Protein AF-A0A2E9YM37-F1 (afdb_monomer_lite)

pLDDT: mean 77.21, std 18.83, range [32.44, 96.44]

Secondary structure (DSSP, 8-state):
-PPPTT--GGG--S----S----HHHHHHT----TTEEEEEEEEESSHHHHHHHHHHHHTSHHHHTS-EEEEEE--EEEEE--TT--HHHHHHHHT--HHHHHHHHT-S-TT---TT-EEEEE---EEEEEEEEEESHHHHHHHHHHHHTTT---EEEE---

Sequence (162 aa):
MKEPKDASCVFSLWQNNSRDCTNYEELLANKVNKKNFYTIAYGNFLNENNAELHVKKLKSVEAIRSINLAIEKIENTRTIKVKRGDSLYKLAKHYSVSVKDIISRNRIKDPQKIRINQKLLIPLEDKYRIISINVEGYNKARKICDDLTKREFICGISSQKK

Structure (mmCIF, N/CA/C/O backbone):
data_AF-A0A2E9YM37-F1
#
_entry.id   AF-A0A2E9YM37-F1
#
loop_
_atom_site.group_PDB
_atom_site.id
_atom_site.type_symbol
_atom_site.label_atom_id
_atom_site.label_alt_id
_atom_site.label_comp_id
_atom_site.label_asym_id
_atom_site.label_entity_id
_atom_site.label_seq_id
_atom_site.pdbx_PDB_ins_code
_atom_site.Cartn_x
_atom_site.Cartn_y
_atom_site.Cartn_z
_atom_site.occupancy
_atom_site.B_iso_or_equiv
_atom_site.auth_seq_id
_atom_site.auth_comp_id
_atom_site.auth_asym_id
_atom_site.auth_atom_id
_atom_site.pdbx_PDB_model_num
ATOM 1 N N . MET A 1 1 ? 37.854 16.446 -8.655 1.00 35.12 1 MET A N 1
ATOM 2 C CA . MET A 1 1 ? 37.361 16.035 -9.990 1.00 35.12 1 MET A CA 1
ATOM 3 C C . MET A 1 1 ? 35.848 16.148 -9.971 1.00 35.12 1 MET A C 1
ATOM 5 O O . MET A 1 1 ? 35.259 15.716 -8.992 1.00 35.12 1 MET A O 1
ATOM 9 N N . LYS A 1 2 ? 35.244 16.830 -10.950 1.00 34.91 2 LYS A N 1
ATOM 10 C CA . LYS A 1 2 ? 33.790 17.061 -10.989 1.00 34.91 2 LYS A CA 1
ATOM 11 C C . LYS A 1 2 ? 33.071 15.800 -11.470 1.00 34.91 2 LYS A C 1
ATOM 13 O O . LYS A 1 2 ? 33.576 15.125 -12.363 1.00 34.91 2 LYS A O 1
ATOM 18 N N . GLU A 1 3 ? 31.916 15.522 -10.878 1.00 32.97 3 GLU A N 1
ATOM 19 C CA . GLU A 1 3 ? 30.990 14.482 -11.327 1.00 32.97 3 GLU A CA 1
ATOM 20 C C . GLU A 1 3 ? 30.590 14.704 -12.800 1.00 32.97 3 GLU A C 1
ATOM 22 O O . GLU A 1 3 ? 30.400 15.855 -13.216 1.00 32.97 3 GLU A O 1
ATOM 27 N N . PRO A 1 4 ? 30.478 13.639 -13.614 1.00 36.91 4 PRO A N 1
ATOM 28 C CA . PRO A 1 4 ? 29.925 13.747 -14.955 1.00 36.91 4 PRO A CA 1
ATOM 29 C C . PRO A 1 4 ? 28.445 14.144 -14.879 1.00 36.91 4 PRO A C 1
ATOM 31 O O . PRO A 1 4 ? 27.697 13.638 -14.047 1.00 36.91 4 PRO A O 1
ATOM 34 N N . LYS A 1 5 ? 28.019 15.035 -15.781 1.00 42.56 5 LYS A N 1
ATOM 35 C CA . LYS A 1 5 ? 26.674 15.645 -15.803 1.00 42.56 5 LYS A CA 1
ATOM 36 C C . LYS A 1 5 ? 25.513 14.655 -15.996 1.00 42.56 5 LYS A C 1
ATOM 38 O O . LYS A 1 5 ? 24.370 15.049 -15.814 1.00 42.56 5 LYS A O 1
ATOM 43 N N . ASP A 1 6 ? 25.812 13.391 -16.296 1.00 47.38 6 ASP A N 1
ATOM 44 C CA . ASP A 1 6 ? 24.836 12.343 -16.612 1.00 47.38 6 ASP A CA 1
ATOM 45 C C . ASP A 1 6 ? 24.939 11.121 -15.675 1.00 47.38 6 ASP A C 1
ATOM 47 O O . ASP A 1 6 ? 24.648 9.986 -16.061 1.00 47.38 6 ASP A O 1
ATOM 51 N N . ALA A 1 7 ? 25.378 11.316 -14.427 1.00 37.84 7 ALA A N 1
ATOM 52 C CA . ALA A 1 7 ? 25.360 10.252 -13.426 1.00 37.84 7 ALA A CA 1
ATOM 53 C C . ALA A 1 7 ? 23.927 10.023 -12.900 1.00 37.84 7 ALA A C 1
ATOM 55 O O . ALA A 1 7 ? 23.379 10.810 -12.133 1.00 37.84 7 ALA A O 1
ATOM 56 N N . SER A 1 8 ? 23.302 8.918 -13.321 1.00 38.12 8 SER A N 1
ATOM 57 C CA . SER A 1 8 ? 21.998 8.471 -12.816 1.00 38.12 8 SER A CA 1
ATOM 58 C C . SER A 1 8 ? 22.075 8.141 -11.317 1.00 38.12 8 SER A C 1
ATOM 60 O O . SER A 1 8 ? 22.820 7.258 -10.897 1.00 38.12 8 SER A O 1
ATOM 62 N N . CYS A 1 9 ? 21.259 8.839 -10.526 1.00 40.75 9 CYS A N 1
ATOM 63 C CA . CYS A 1 9 ? 21.261 8.921 -9.058 1.00 40.75 9 CYS A CA 1
ATOM 64 C C . CYS A 1 9 ? 20.924 7.614 -8.288 1.00 40.75 9 CYS A C 1
ATOM 66 O O . CYS A 1 9 ? 20.615 7.638 -7.103 1.00 40.75 9 CYS A O 1
ATOM 68 N N . VAL A 1 10 ? 20.945 6.444 -8.929 1.00 39.00 10 VAL A N 1
ATOM 69 C CA . VAL A 1 10 ? 20.392 5.201 -8.350 1.00 39.00 10 VAL A CA 1
ATOM 70 C C . VAL A 1 10 ? 21.338 4.523 -7.339 1.00 39.00 10 VAL A C 1
ATOM 72 O O . VAL A 1 10 ? 20.913 3.614 -6.631 1.00 39.00 10 VAL A O 1
ATOM 75 N N . PHE A 1 11 ? 22.602 4.951 -7.221 1.00 41.28 11 PHE A N 1
ATOM 76 C CA . PHE A 1 11 ? 23.602 4.238 -6.408 1.00 41.28 11 PHE A CA 1
ATOM 77 C C . PHE A 1 11 ? 24.565 5.115 -5.589 1.00 41.28 11 PHE A C 1
ATOM 79 O O . PHE A 1 11 ? 25.654 4.647 -5.252 1.00 41.28 11 PHE A O 1
ATOM 86 N N . SER A 1 12 ? 24.206 6.350 -5.212 1.00 32.94 12 SER A N 1
ATOM 87 C CA . SER A 1 12 ? 25.054 7.067 -4.244 1.00 32.94 12 SER A CA 1
ATOM 88 C C . SER A 1 12 ? 24.883 6.469 -2.843 1.00 32.94 12 SER A C 1
ATOM 90 O O . SER A 1 12 ? 23.941 6.774 -2.119 1.00 32.94 12 SER A O 1
ATOM 92 N N . LEU A 1 13 ? 25.816 5.592 -2.468 1.00 35.53 13 LEU A N 1
ATOM 93 C CA . LEU A 1 13 ? 25.997 5.078 -1.105 1.00 35.53 13 LEU A CA 1
ATOM 94 C C . LEU A 1 13 ? 26.678 6.104 -0.176 1.00 35.53 13 LEU A C 1
ATOM 96 O O . LEU A 1 13 ? 27.015 5.766 0.957 1.00 35.53 13 LEU A O 1
ATOM 100 N N . TRP A 1 14 ? 26.911 7.339 -0.639 1.00 32.44 14 TRP A N 1
ATOM 101 C CA . TRP A 1 14 ? 27.685 8.340 0.086 1.00 32.44 14 TRP A CA 1
ATOM 102 C C . TRP A 1 14 ? 26.938 9.675 0.193 1.00 32.44 14 TRP A C 1
ATOM 104 O O 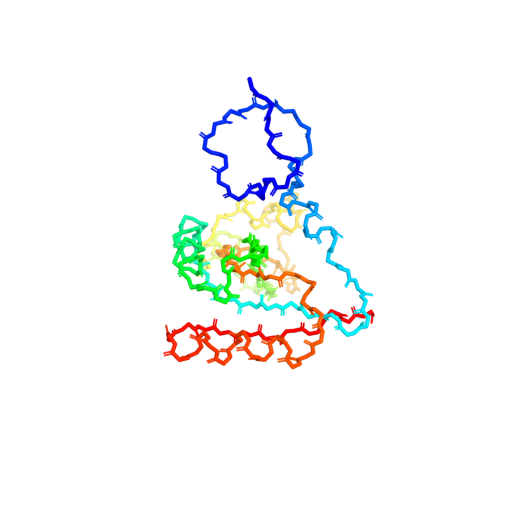. TRP A 1 14 ? 26.826 10.438 -0.757 1.00 32.44 14 TRP A O 1
ATOM 114 N N . GLN A 1 15 ? 26.549 9.942 1.440 1.00 32.72 15 GLN A N 1
ATOM 115 C CA . GLN A 1 15 ? 26.377 11.241 2.092 1.00 32.72 15 GLN A CA 1
ATOM 116 C C . GLN A 1 15 ? 25.038 11.988 1.985 1.00 32.72 15 GLN A C 1
ATOM 118 O O . GLN A 1 15 ? 24.558 12.412 0.939 1.00 32.72 15 GLN A O 1
ATOM 123 N N . ASN A 1 16 ? 24.517 12.209 3.197 1.00 42.53 16 ASN A N 1
ATOM 124 C CA . ASN A 1 16 ? 23.599 13.254 3.611 1.00 42.53 16 ASN A CA 1
ATOM 125 C C . ASN A 1 16 ? 23.990 14.632 3.052 1.00 42.53 16 ASN A C 1
ATOM 127 O O . ASN A 1 16 ? 25.140 15.048 3.161 1.00 42.53 16 ASN A O 1
ATOM 131 N N . ASN A 1 17 ? 22.957 15.369 2.646 1.00 37.09 17 ASN A N 1
ATOM 132 C CA . ASN A 1 17 ? 22.896 16.798 2.334 1.00 37.09 17 ASN A CA 1
ATOM 133 C C . ASN A 1 17 ? 23.281 17.276 0.920 1.00 37.09 17 ASN A C 1
ATOM 135 O O . ASN A 1 17 ? 24.422 17.597 0.615 1.00 37.09 17 ASN A O 1
ATOM 139 N N . SER A 1 18 ? 22.193 17.609 0.216 1.00 39.75 18 SER A N 1
ATOM 140 C CA . SER A 1 18 ? 21.949 18.821 -0.579 1.00 39.75 18 SER A CA 1
ATOM 141 C C . SER A 1 18 ? 21.939 18.701 -2.107 1.00 39.75 18 SER A C 1
ATOM 143 O O . SER A 1 18 ? 22.951 18.877 -2.773 1.00 39.75 18 SER A O 1
ATOM 145 N N . ARG A 1 19 ? 20.676 18.647 -2.567 1.00 36.59 19 ARG A N 1
ATOM 146 C CA . ARG A 1 19 ? 20.052 19.320 -3.722 1.00 36.59 19 ARG A CA 1
ATOM 147 C C . ARG A 1 19 ? 20.074 18.539 -5.039 1.00 36.59 19 ARG A C 1
ATOM 149 O O . ARG A 1 19 ? 21.099 18.408 -5.688 1.00 36.59 19 ARG A O 1
ATOM 156 N N . ASP A 1 20 ? 18.869 18.093 -5.397 1.00 37.62 20 ASP A N 1
ATOM 157 C CA . ASP A 1 20 ? 18.436 17.468 -6.656 1.00 37.62 20 ASP A CA 1
ATOM 158 C C . ASP A 1 20 ? 18.589 15.948 -6.793 1.00 37.62 20 ASP A C 1
ATOM 160 O O . ASP A 1 20 ? 18.731 15.401 -7.885 1.00 37.62 20 ASP A O 1
ATOM 164 N N . CYS A 1 21 ? 18.400 15.233 -5.685 1.00 37.22 21 CYS A N 1
ATOM 165 C CA . CYS A 1 21 ? 17.882 13.868 -5.736 1.00 37.22 21 CYS A CA 1
ATOM 166 C C . CYS A 1 21 ? 16.360 13.971 -5.610 1.00 37.22 21 CYS A C 1
ATOM 168 O O . CYS A 1 21 ? 15.874 14.288 -4.524 1.00 37.22 21 CYS A O 1
ATOM 170 N N . THR A 1 22 ? 15.615 13.768 -6.702 1.00 41.06 22 THR A N 1
ATOM 171 C CA . THR A 1 22 ? 14.145 13.818 -6.646 1.00 41.06 22 THR A CA 1
ATOM 172 C C . THR A 1 22 ? 13.652 12.865 -5.560 1.00 41.06 22 THR A C 1
ATOM 174 O O . THR A 1 22 ? 13.898 11.657 -5.599 1.00 41.06 22 THR A O 1
ATOM 177 N N . ASN A 1 23 ? 13.027 13.446 -4.536 1.00 45.19 23 ASN A N 1
ATOM 178 C CA . ASN A 1 23 ? 12.518 12.738 -3.371 1.00 45.19 23 ASN A CA 1
ATOM 179 C C . ASN A 1 23 ? 11.540 11.654 -3.863 1.00 45.19 23 ASN A C 1
ATOM 181 O O . ASN A 1 23 ? 10.824 11.844 -4.845 1.00 45.19 23 ASN A O 1
ATOM 185 N N . TYR A 1 24 ? 11.489 10.502 -3.202 1.00 51.47 24 TYR A N 1
ATOM 186 C CA . TYR A 1 24 ? 10.497 9.458 -3.474 1.00 51.47 24 TYR A CA 1
ATOM 187 C C . TYR A 1 24 ? 9.061 10.027 -3.557 1.00 51.47 24 TYR A C 1
ATOM 189 O O . TYR A 1 24 ? 8.267 9.637 -4.418 1.00 51.47 24 TYR A O 1
ATOM 197 N N . GLU A 1 25 ? 8.769 11.029 -2.726 1.00 50.72 25 GLU A N 1
ATOM 198 C CA . GLU A 1 25 ? 7.522 11.797 -2.746 1.00 50.72 25 GLU A CA 1
ATOM 199 C C . GLU A 1 25 ? 7.333 12.616 -4.034 1.00 50.72 25 GLU A C 1
ATOM 201 O O . GLU A 1 25 ? 6.215 12.745 -4.524 1.00 50.72 25 GLU A O 1
ATOM 206 N N . GLU A 1 26 ? 8.414 13.118 -4.631 1.00 50.12 26 GLU A N 1
ATOM 207 C CA . GLU A 1 26 ? 8.417 13.883 -5.879 1.00 50.12 26 GLU A CA 1
ATOM 208 C C . GLU A 1 26 ? 8.184 12.988 -7.103 1.00 50.12 26 GLU A C 1
ATOM 210 O O . GLU A 1 26 ? 7.466 13.377 -8.023 1.00 50.12 26 GLU A O 1
ATOM 215 N N . LEU A 1 27 ? 8.700 11.752 -7.108 1.00 53.09 27 LEU A N 1
ATOM 216 C CA . LEU A 1 27 ? 8.352 10.759 -8.133 1.00 53.09 27 LEU A CA 1
ATOM 217 C C . LEU A 1 27 ? 6.859 10.406 -8.071 1.00 53.09 27 LEU A C 1
ATOM 219 O O . LEU A 1 27 ? 6.186 10.383 -9.102 1.00 53.09 27 LEU A O 1
ATOM 223 N N . LEU A 1 28 ? 6.314 10.178 -6.874 1.00 55.28 28 LEU A N 1
ATOM 224 C CA . LEU A 1 28 ? 4.882 9.916 -6.703 1.00 55.28 28 LEU A CA 1
ATOM 225 C C . LEU A 1 28 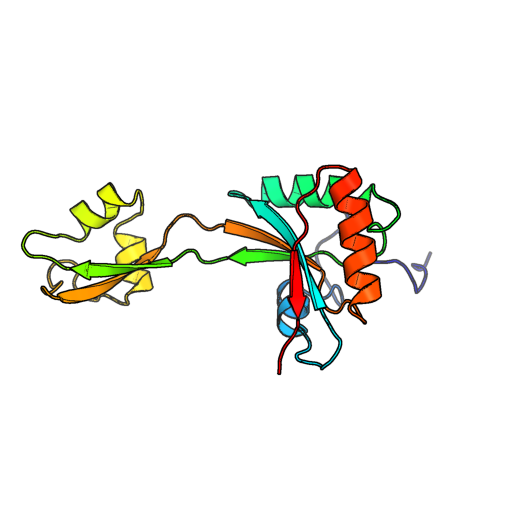? 4.016 11.137 -7.058 1.00 55.28 28 LEU A C 1
ATOM 227 O O . LEU A 1 28 ? 2.982 10.972 -7.708 1.00 55.28 28 LEU A O 1
ATOM 231 N N . ALA A 1 29 ? 4.450 12.349 -6.703 1.00 51.78 29 ALA A N 1
ATOM 232 C CA . ALA A 1 29 ? 3.777 13.599 -7.062 1.00 51.78 29 ALA A CA 1
ATOM 233 C C . ALA A 1 29 ? 3.813 13.866 -8.579 1.00 51.78 29 ALA A C 1
ATOM 235 O O . ALA A 1 29 ? 2.835 14.350 -9.147 1.00 51.78 29 ALA A O 1
ATOM 236 N N . ASN A 1 30 ? 4.894 13.465 -9.253 1.00 53.06 30 ASN A N 1
ATOM 237 C CA . ASN A 1 30 ? 5.060 13.514 -10.706 1.00 53.06 30 ASN A CA 1
ATOM 238 C C . ASN A 1 30 ? 4.482 12.285 -11.424 1.00 53.06 30 ASN A C 1
ATOM 240 O O . ASN A 1 30 ? 4.864 12.007 -12.566 1.00 53.06 30 ASN A O 1
ATOM 244 N N . LYS A 1 31 ? 3.562 11.527 -10.809 1.00 57.25 31 LYS A N 1
ATOM 245 C CA . LYS A 1 31 ? 2.743 10.552 -11.538 1.00 57.25 31 LYS A CA 1
ATOM 246 C C . LYS A 1 31 ? 1.895 11.326 -12.539 1.00 57.25 31 LYS A C 1
ATOM 248 O O . LYS A 1 31 ? 0.840 11.872 -12.222 1.00 57.25 31 LYS A O 1
ATOM 253 N N . VAL A 1 32 ? 2.414 11.442 -13.752 1.00 56.34 32 VAL A N 1
ATOM 254 C CA . VAL A 1 32 ? 1.854 12.350 -14.728 1.00 56.34 32 VAL A CA 1
ATOM 255 C C . VAL A 1 32 ? 0.542 11.753 -15.229 1.00 56.34 32 VAL A C 1
ATOM 257 O O . VAL A 1 32 ? 0.548 10.751 -15.933 1.00 56.34 32 VAL A O 1
ATOM 260 N N . ASN A 1 33 ? -0.594 12.373 -14.910 1.00 60.44 33 ASN A N 1
ATOM 261 C CA . ASN A 1 33 ? -1.901 11.995 -15.466 1.00 60.44 33 ASN A CA 1
ATOM 262 C C . ASN A 1 33 ? -1.994 12.429 -16.945 1.00 60.44 33 ASN A C 1
ATOM 264 O O . ASN A 1 33 ? -2.779 13.304 -17.324 1.00 60.44 33 ASN A O 1
ATOM 268 N N . LYS A 1 34 ? -1.119 11.866 -17.784 1.00 65.19 34 LYS A N 1
ATOM 269 C CA . LYS A 1 34 ? -1.041 12.079 -19.230 1.00 65.19 34 LYS A CA 1
ATOM 270 C C . LYS A 1 34 ? -1.566 10.844 -19.954 1.00 65.19 34 LYS A C 1
ATOM 272 O O . LYS A 1 34 ? -1.239 9.705 -19.632 1.00 65.19 34 LYS A O 1
ATOM 277 N N . LYS A 1 35 ? -2.326 11.094 -21.020 1.00 71.88 35 LYS A N 1
ATOM 278 C CA . LYS A 1 35 ? -2.747 10.062 -21.972 1.00 71.88 35 LYS A CA 1
ATOM 279 C C . LYS A 1 35 ? -1.504 9.373 -22.558 1.00 71.88 35 LYS A C 1
ATOM 281 O O . LYS A 1 35 ? -0.523 10.047 -22.846 1.00 71.88 35 LYS A O 1
ATOM 286 N N . ASN A 1 36 ? -1.576 8.055 -22.758 1.00 79.75 36 ASN A N 1
ATOM 287 C CA . ASN A 1 36 ? -0.501 7.203 -23.295 1.00 79.75 36 ASN A CA 1
ATOM 288 C C . ASN A 1 36 ? 0.695 6.926 -22.356 1.00 79.75 36 ASN A C 1
ATOM 290 O O . ASN A 1 36 ? 1.678 6.327 -22.792 1.00 79.75 36 ASN A O 1
ATOM 294 N N . PHE A 1 37 ? 0.609 7.289 -21.074 1.00 82.25 37 PHE A N 1
ATOM 295 C CA . PHE A 1 37 ? 1.586 6.868 -20.070 1.00 82.25 37 PHE A CA 1
ATOM 296 C C . PHE A 1 37 ? 1.025 5.770 -19.163 1.00 82.25 37 PHE A C 1
ATOM 298 O O . PHE A 1 37 ? -0.178 5.697 -18.879 1.00 82.25 37 PHE A O 1
ATOM 305 N N . TYR A 1 38 ? 1.916 4.884 -18.727 1.00 82.50 38 TYR A N 1
ATOM 306 C CA . TYR A 1 38 ? 1.579 3.687 -17.971 1.00 82.50 38 TYR A CA 1
ATOM 307 C C . TYR A 1 38 ? 2.459 3.558 -16.728 1.00 82.50 38 TYR A C 1
ATOM 309 O O . TYR A 1 38 ? 3.643 3.904 -16.726 1.00 82.50 38 TYR A O 1
ATOM 317 N N . THR A 1 39 ? 1.858 3.027 -15.668 1.00 84.12 39 THR A N 1
ATOM 318 C CA . THR A 1 39 ? 2.549 2.559 -14.473 1.00 84.12 39 THR A CA 1
ATOM 319 C C . THR A 1 39 ? 2.647 1.042 -14.533 1.00 84.12 39 THR A C 1
ATOM 321 O O . THR A 1 39 ? 1.628 0.361 -14.691 1.00 84.12 39 THR A O 1
ATOM 324 N N . ILE A 1 40 ? 3.863 0.525 -14.385 1.00 86.00 40 ILE A N 1
ATOM 325 C CA . ILE A 1 40 ? 4.127 -0.910 -14.267 1.00 86.00 40 ILE A CA 1
ATOM 326 C C . ILE A 1 40 ? 4.320 -1.225 -12.790 1.00 86.00 40 ILE A C 1
ATOM 328 O O . ILE A 1 40 ? 5.036 -0.503 -12.107 1.00 86.00 40 ILE A O 1
ATOM 332 N N . ALA A 1 41 ? 3.677 -2.275 -12.300 1.00 87.62 41 ALA A N 1
ATOM 333 C CA . ALA A 1 41 ? 3.859 -2.825 -10.967 1.00 87.62 41 ALA A CA 1
ATOM 334 C C . ALA A 1 41 ? 4.593 -4.165 -11.059 1.00 87.62 41 ALA A C 1
ATOM 336 O O . ALA A 1 41 ? 4.223 -5.005 -11.876 1.00 87.62 41 ALA A O 1
ATOM 337 N N . TYR A 1 42 ? 5.587 -4.366 -10.197 1.00 83.19 42 TYR A N 1
ATOM 338 C CA . TYR A 1 42 ? 6.524 -5.496 -10.250 1.00 83.19 42 TYR A CA 1
ATOM 339 C C . TYR A 1 42 ? 6.344 -6.492 -9.088 1.00 83.19 42 TYR A C 1
ATOM 341 O O . TYR A 1 42 ? 7.123 -7.428 -8.934 1.00 83.19 42 TYR A O 1
ATOM 349 N N . GLY A 1 43 ? 5.343 -6.275 -8.229 1.00 81.69 43 GLY A N 1
ATOM 350 C CA . GLY A 1 43 ? 5.026 -7.152 -7.100 1.00 81.69 43 GLY A CA 1
ATOM 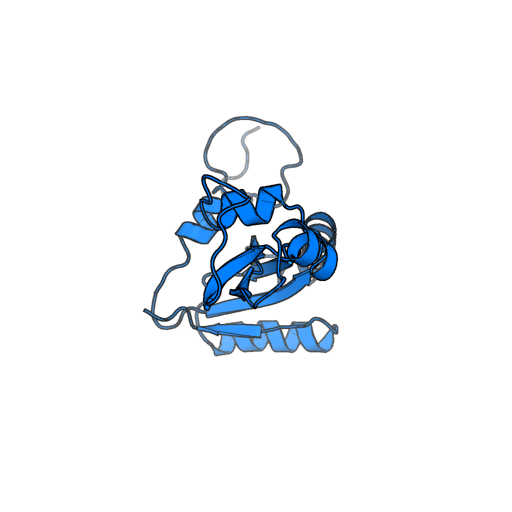351 C C . GLY A 1 43 ? 4.554 -6.393 -5.864 1.00 81.69 43 GLY A C 1
ATOM 352 O O . GLY A 1 43 ? 4.774 -5.188 -5.749 1.00 81.69 43 GLY A O 1
ATOM 353 N N . ASN A 1 44 ? 3.909 -7.120 -4.949 1.00 84.25 44 ASN A N 1
ATOM 354 C CA . ASN A 1 44 ? 3.482 -6.624 -3.642 1.00 84.25 44 ASN A CA 1
ATOM 355 C C . ASN A 1 44 ? 4.280 -7.330 -2.539 1.00 84.25 44 ASN A C 1
ATOM 357 O O . ASN A 1 44 ? 4.464 -8.544 -2.584 1.00 84.25 44 ASN A O 1
ATOM 361 N N . PHE A 1 45 ? 4.690 -6.580 -1.527 1.00 82.50 45 PHE A N 1
ATOM 362 C CA . PHE A 1 45 ? 5.564 -7.013 -0.447 1.00 82.50 45 PHE A CA 1
ATOM 363 C C . PHE A 1 45 ? 4.963 -6.603 0.895 1.00 82.50 45 PHE A C 1
ATOM 365 O O . PHE A 1 45 ? 4.281 -5.587 0.990 1.00 82.50 45 PHE A O 1
ATOM 372 N N . LEU A 1 46 ? 5.213 -7.391 1.938 1.00 77.81 46 LEU A N 1
ATOM 373 C CA . LEU A 1 46 ? 4.773 -7.074 3.305 1.00 77.81 46 LEU A CA 1
ATOM 374 C C . LEU A 1 46 ? 5.732 -6.118 4.027 1.00 77.81 46 LEU A C 1
ATOM 376 O O . LEU A 1 46 ? 5.379 -5.533 5.039 1.00 77.81 46 LEU A O 1
ATOM 380 N N . ASN A 1 47 ? 6.961 -5.981 3.527 1.00 79.62 47 ASN A N 1
ATOM 381 C CA . ASN A 1 47 ? 8.013 -5.195 4.158 1.00 79.62 47 ASN A CA 1
ATOM 382 C C . ASN A 1 47 ? 8.785 -4.418 3.086 1.00 79.62 47 ASN A C 1
ATOM 384 O O . ASN A 1 47 ? 9.101 -4.967 2.027 1.00 79.62 47 ASN A O 1
ATOM 388 N N . GLU A 1 48 ? 9.104 -3.166 3.393 1.00 80.44 48 GLU A N 1
ATOM 389 C CA . GLU A 1 48 ? 9.951 -2.276 2.602 1.00 80.44 48 GLU A CA 1
ATOM 390 C C . GLU A 1 48 ? 11.312 -2.900 2.282 1.00 80.44 48 GLU A C 1
ATOM 392 O O . GLU A 1 48 ? 11.678 -2.983 1.116 1.00 80.44 48 GLU A O 1
ATOM 397 N N . ASN A 1 49 ? 11.993 -3.486 3.271 1.00 77.62 49 ASN A N 1
ATOM 398 C CA . ASN A 1 49 ? 13.290 -4.148 3.085 1.00 77.62 49 ASN A CA 1
ATOM 399 C C . ASN A 1 49 ? 13.206 -5.297 2.066 1.00 77.62 49 ASN A C 1
ATOM 401 O O . ASN A 1 49 ? 14.113 -5.514 1.258 1.00 77.62 49 ASN A O 1
ATOM 405 N N . ASN A 1 50 ? 12.091 -6.038 2.075 1.00 80.19 50 ASN A N 1
ATOM 406 C CA . ASN A 1 50 ? 11.855 -7.095 1.094 1.00 80.19 50 ASN A CA 1
ATOM 407 C C . ASN A 1 50 ? 11.628 -6.502 -0.299 1.00 80.19 50 ASN A C 1
ATOM 409 O O . ASN A 1 50 ? 12.133 -7.057 -1.278 1.00 80.19 50 ASN A O 1
ATOM 413 N N . ALA A 1 51 ? 10.904 -5.386 -0.398 1.00 80.56 51 ALA A N 1
ATOM 414 C CA . ALA A 1 51 ? 10.734 -4.671 -1.656 1.00 80.56 51 ALA A CA 1
ATOM 415 C C . ALA A 1 51 ? 12.083 -4.141 -2.180 1.00 80.56 51 ALA A C 1
ATOM 417 O O . ALA A 1 51 ? 12.405 -4.367 -3.343 1.00 80.56 51 ALA A O 1
ATOM 418 N N . GLU A 1 52 ? 12.927 -3.548 -1.334 1.00 84.56 52 GLU A N 1
ATOM 419 C CA . GLU A 1 52 ? 14.268 -3.072 -1.705 1.00 84.56 52 GLU A CA 1
ATOM 420 C C . GLU A 1 52 ? 15.170 -4.191 -2.236 1.00 84.56 52 GLU A C 1
ATOM 422 O O . GLU A 1 52 ? 15.847 -4.030 -3.257 1.00 84.56 52 GLU A O 1
ATOM 427 N N . LEU A 1 53 ? 15.157 -5.361 -1.588 1.00 84.62 53 LEU A N 1
ATOM 428 C CA . LEU A 1 53 ? 15.897 -6.526 -2.071 1.00 84.62 53 LEU A CA 1
ATOM 429 C C . LEU A 1 53 ? 15.441 -6.933 -3.481 1.00 84.62 53 LEU A C 1
ATOM 431 O O . LEU A 1 53 ? 16.267 -7.275 -4.331 1.00 84.62 53 LEU A O 1
ATOM 435 N N . HIS A 1 54 ? 14.137 -6.873 -3.753 1.00 84.06 54 HIS A N 1
ATOM 436 C CA . HIS A 1 54 ? 13.595 -7.172 -5.077 1.00 84.06 54 HIS A CA 1
ATOM 437 C C . HIS A 1 54 ? 13.892 -6.069 -6.093 1.00 84.06 54 HIS A C 1
ATOM 439 O O . HIS A 1 54 ? 14.159 -6.392 -7.247 1.00 84.06 54 HIS A O 1
ATOM 445 N N . VAL A 1 55 ? 13.959 -4.797 -5.688 1.00 85.19 55 VAL A N 1
ATOM 446 C CA . VAL A 1 55 ? 14.441 -3.706 -6.551 1.00 85.19 55 VAL A CA 1
ATOM 447 C C . VAL A 1 55 ? 15.866 -3.990 -7.024 1.00 85.19 55 VAL A C 1
ATOM 449 O O . VAL A 1 55 ? 16.138 -3.888 -8.220 1.00 85.19 55 VAL A O 1
ATOM 452 N N . LYS A 1 56 ? 16.763 -4.427 -6.129 1.00 87.31 56 LYS A N 1
ATOM 453 C CA . LYS A 1 56 ? 18.143 -4.801 -6.495 1.00 87.31 56 LYS A CA 1
ATOM 454 C C . LYS A 1 56 ? 18.174 -5.937 -7.523 1.00 87.31 56 LYS A C 1
ATOM 456 O O . LYS A 1 56 ? 18.927 -5.860 -8.491 1.00 87.31 56 LYS A O 1
ATOM 461 N N . LYS A 1 57 ? 17.318 -6.954 -7.358 1.00 86.69 57 LYS A N 1
ATOM 462 C CA . LYS A 1 57 ? 17.164 -8.052 -8.332 1.00 86.69 57 LYS A CA 1
ATOM 463 C C . LYS A 1 57 ? 16.595 -7.573 -9.670 1.00 86.69 57 LYS A C 1
ATOM 465 O O . LYS A 1 57 ? 17.080 -7.980 -10.714 1.00 86.69 57 LYS A O 1
ATOM 470 N N . LEU A 1 58 ? 15.599 -6.692 -9.666 1.00 85.88 58 LEU A N 1
ATOM 471 C CA . LEU A 1 58 ? 15.024 -6.137 -10.896 1.00 85.88 58 LEU A CA 1
ATOM 472 C C . LEU A 1 58 ? 16.052 -5.300 -11.666 1.00 85.88 58 LEU A C 1
ATOM 474 O O . LEU A 1 58 ? 16.113 -5.365 -12.890 1.00 85.88 58 LEU A O 1
ATOM 478 N N . LYS A 1 59 ? 16.903 -4.557 -10.955 1.00 85.75 59 LYS A N 1
ATOM 479 C CA . LYS A 1 59 ? 17.965 -3.732 -11.543 1.00 85.75 59 LYS A CA 1
ATOM 480 C C . LYS A 1 59 ? 19.108 -4.525 -12.177 1.00 85.75 59 LYS A C 1
ATOM 482 O O . LYS A 1 59 ? 19.827 -3.950 -12.993 1.00 85.75 59 LYS A O 1
ATOM 487 N N . SER A 1 60 ? 19.264 -5.814 -11.861 1.00 84.56 60 SER A N 1
ATOM 488 C CA . SER A 1 60 ? 20.222 -6.682 -12.560 1.00 84.56 60 SER A CA 1
ATOM 489 C C . SER A 1 60 ? 19.725 -7.124 -13.942 1.00 84.56 60 SER A C 1
ATOM 491 O O . SER A 1 60 ? 20.520 -7.583 -14.760 1.00 84.56 60 SER A O 1
ATOM 493 N N . VAL A 1 61 ? 18.433 -6.948 -14.242 1.00 84.69 61 VAL A N 1
ATOM 494 C CA . VAL A 1 61 ? 17.869 -7.208 -15.569 1.00 84.69 61 VAL A CA 1
ATOM 495 C C . VAL A 1 61 ? 18.155 -6.018 -16.481 1.00 84.69 61 VAL A C 1
ATOM 497 O O . VAL A 1 61 ? 17.736 -4.894 -16.205 1.00 84.69 61 VAL A O 1
ATOM 500 N N . GLU A 1 62 ? 18.823 -6.265 -17.609 1.00 84.81 62 GLU A N 1
ATOM 501 C CA . GLU A 1 62 ? 19.237 -5.228 -18.565 1.00 84.81 62 GLU A CA 1
ATOM 502 C C . GLU A 1 62 ? 18.082 -4.308 -18.996 1.00 84.81 62 GLU A C 1
ATOM 504 O O . GLU A 1 62 ? 18.229 -3.086 -18.984 1.00 84.81 62 GLU A O 1
ATOM 509 N N . ALA A 1 63 ? 16.904 -4.882 -19.263 1.00 79.69 63 ALA A N 1
ATOM 510 C CA . ALA A 1 63 ? 15.701 -4.152 -19.668 1.00 79.69 63 ALA A CA 1
ATOM 511 C C . ALA A 1 63 ? 15.178 -3.150 -18.614 1.00 79.69 63 ALA A C 1
ATOM 513 O O . ALA A 1 63 ? 14.427 -2.239 -18.958 1.00 79.69 63 ALA A O 1
ATOM 514 N N . ILE A 1 64 ? 15.546 -3.313 -17.338 1.00 81.19 64 ILE A N 1
ATOM 515 C CA . ILE A 1 64 ? 15.022 -2.534 -16.197 1.00 81.19 64 ILE A CA 1
ATOM 516 C C . ILE A 1 64 ? 16.123 -1.722 -15.511 1.00 81.19 64 ILE A C 1
ATOM 518 O O . ILE A 1 64 ? 15.845 -0.803 -14.735 1.00 81.19 64 ILE A O 1
ATOM 522 N N . ARG A 1 65 ? 17.388 -1.990 -15.847 1.00 84.19 65 ARG A N 1
ATOM 523 C CA . ARG A 1 65 ? 18.562 -1.314 -15.291 1.00 84.19 65 ARG A CA 1
ATOM 524 C C . ARG A 1 65 ? 18.429 0.212 -15.327 1.00 84.19 65 ARG A C 1
ATOM 526 O O . ARG A 1 65 ? 18.668 0.867 -14.313 1.00 84.19 65 ARG A O 1
ATOM 533 N N . SER A 1 66 ? 17.958 0.763 -16.446 1.00 80.12 66 SER A N 1
ATOM 534 C CA . SER A 1 66 ? 17.757 2.206 -16.654 1.00 80.12 66 SER A CA 1
ATOM 535 C C . SER A 1 66 ? 16.370 2.735 -16.260 1.00 80.12 66 SER A C 1
ATOM 537 O O . SER A 1 66 ? 16.151 3.941 -16.301 1.00 80.12 66 SER A O 1
ATOM 539 N N . ILE A 1 67 ? 15.423 1.875 -15.867 1.00 80.94 67 ILE A N 1
ATOM 540 C CA . ILE A 1 67 ? 14.061 2.296 -15.503 1.00 80.94 67 ILE A CA 1
ATOM 541 C C . ILE A 1 67 ? 14.042 2.825 -14.071 1.00 80.94 67 ILE A C 1
ATOM 543 O O . ILE A 1 67 ? 14.506 2.152 -13.156 1.00 80.94 67 ILE A O 1
ATOM 547 N N . ASN A 1 68 ? 13.451 3.993 -13.840 1.00 79.88 68 ASN A N 1
ATOM 5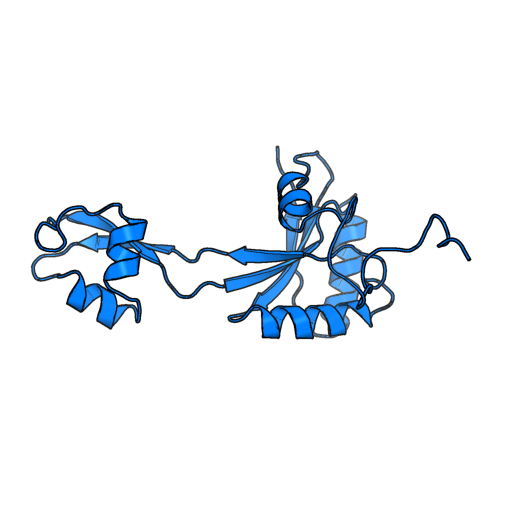48 C CA . ASN A 1 68 ? 13.250 4.499 -12.484 1.00 79.88 68 ASN A CA 1
ATOM 549 C C . ASN A 1 68 ? 12.163 3.683 -11.770 1.00 79.88 68 ASN A C 1
ATOM 551 O O . ASN A 1 68 ? 11.023 3.606 -12.235 1.00 79.88 68 ASN A O 1
ATOM 555 N N . LEU A 1 69 ? 12.544 3.062 -10.652 1.00 82.94 69 LEU A N 1
ATOM 556 C CA . LEU A 1 69 ? 11.666 2.265 -9.801 1.00 82.94 69 LEU A CA 1
ATOM 557 C C . LEU A 1 69 ? 11.400 3.024 -8.500 1.00 82.94 69 LEU A C 1
ATOM 559 O O . LEU A 1 69 ? 12.305 3.652 -7.958 1.00 82.94 69 LEU A O 1
ATOM 563 N N . ALA A 1 70 ? 10.179 2.924 -7.994 1.00 82.25 70 ALA A N 1
ATOM 564 C CA . ALA A 1 70 ? 9.760 3.451 -6.703 1.00 82.25 70 ALA A CA 1
ATOM 565 C C . ALA A 1 70 ? 9.052 2.346 -5.908 1.00 82.25 70 ALA A C 1
ATOM 567 O O . ALA A 1 70 ? 8.390 1.488 -6.490 1.00 82.25 70 ALA A O 1
ATOM 568 N N . ILE A 1 71 ? 9.180 2.361 -4.582 1.00 82.38 71 ILE A N 1
ATOM 569 C CA . ILE A 1 71 ? 8.493 1.419 -3.688 1.00 82.38 71 ILE A CA 1
ATOM 570 C C . ILE A 1 71 ? 7.282 2.123 -3.085 1.00 82.38 71 ILE A C 1
ATOM 572 O O . ILE A 1 71 ? 7.398 2.773 -2.064 1.00 82.38 71 ILE A O 1
ATOM 576 N N . GLU A 1 72 ? 6.116 2.039 -3.709 1.00 82.38 72 GLU A N 1
ATOM 577 C CA . GLU A 1 72 ? 4.876 2.655 -3.226 1.00 82.38 72 GLU A CA 1
ATOM 578 C C . GLU A 1 72 ? 4.363 1.968 -1.951 1.00 82.38 72 GLU A C 1
ATOM 580 O O . GLU A 1 72 ? 4.070 0.769 -1.971 1.00 82.38 72 GLU A O 1
ATOM 585 N N . LYS A 1 73 ? 4.200 2.722 -0.857 1.00 83.81 73 LYS A N 1
ATOM 586 C CA . LYS A 1 73 ? 3.477 2.241 0.325 1.00 83.81 73 LYS A CA 1
ATOM 587 C C . LYS A 1 73 ? 1.971 2.270 0.050 1.00 83.81 73 LYS A C 1
ATOM 589 O O . LYS A 1 73 ? 1.385 3.318 -0.203 1.00 83.81 73 LYS A O 1
ATOM 594 N N . ILE A 1 74 ? 1.342 1.108 0.111 1.00 82.12 74 ILE A N 1
ATOM 595 C CA . ILE A 1 74 ? -0.092 0.906 -0.050 1.00 82.12 74 ILE A CA 1
ATOM 596 C C . ILE A 1 74 ? -0.705 0.773 1.340 1.00 82.12 74 ILE A C 1
ATOM 598 O O . ILE A 1 74 ? -0.583 -0.272 1.986 1.00 82.12 74 ILE A O 1
ATOM 602 N N . GLU A 1 75 ? -1.418 1.817 1.765 1.00 79.94 75 GLU A N 1
ATOM 603 C CA . GLU A 1 75 ? -2.283 1.738 2.940 1.00 79.94 75 GLU A CA 1
ATOM 604 C C . GLU A 1 75 ? -3.400 0.725 2.677 1.00 79.94 75 GLU A C 1
ATOM 606 O O . GLU A 1 75 ? -4.352 0.978 1.929 1.00 79.94 75 GLU A O 1
ATOM 611 N N . ASN A 1 76 ? -3.301 -0.441 3.303 1.00 83.56 76 ASN A N 1
ATOM 612 C CA . ASN A 1 76 ? -4.335 -1.450 3.207 1.00 83.56 76 ASN A CA 1
ATOM 613 C C . ASN A 1 76 ? -5.372 -1.192 4.301 1.00 83.56 76 ASN A C 1
ATOM 615 O O . ASN A 1 76 ? -5.148 -1.478 5.473 1.00 83.56 76 ASN A O 1
ATOM 619 N N . THR A 1 77 ? -6.523 -0.635 3.934 1.00 88.38 77 THR A N 1
ATOM 620 C CA . THR A 1 77 ? -7.598 -0.372 4.896 1.00 88.38 77 THR A CA 1
ATOM 621 C C . THR A 1 77 ? -8.837 -1.185 4.565 1.00 88.38 77 THR A C 1
ATOM 623 O O . THR A 1 77 ? -9.267 -1.275 3.414 1.00 88.38 77 THR A O 1
ATOM 626 N N . ARG A 1 78 ? -9.453 -1.774 5.592 1.00 90.94 78 ARG A N 1
ATOM 627 C CA . ARG A 1 78 ? -10.736 -2.469 5.463 1.00 90.94 78 ARG A CA 1
ATOM 628 C C . ARG A 1 78 ? -11.833 -1.661 6.130 1.00 90.94 78 ARG A C 1
ATOM 630 O O . ARG A 1 78 ? -11.749 -1.354 7.313 1.00 90.94 78 ARG A O 1
ATOM 637 N N . THR A 1 79 ? -12.897 -1.365 5.390 1.00 94.69 79 THR A N 1
ATOM 638 C CA . THR A 1 79 ? -14.094 -0.756 5.982 1.00 94.69 79 THR A CA 1
ATOM 639 C C . THR A 1 79 ? -14.988 -1.838 6.575 1.00 94.69 79 THR A C 1
ATOM 641 O O . THR A 1 79 ? -15.381 -2.775 5.879 1.00 94.69 79 THR A O 1
ATOM 644 N N . ILE A 1 80 ? -15.352 -1.688 7.844 1.00 95.44 80 ILE A N 1
ATOM 645 C CA . ILE A 1 80 ? -16.317 -2.546 8.538 1.00 95.44 80 ILE A CA 1
ATOM 646 C C . ILE A 1 80 ? -17.475 -1.710 9.084 1.00 95.44 80 ILE A C 1
ATOM 648 O O . ILE A 1 80 ? -17.349 -0.497 9.243 1.00 95.44 80 ILE A O 1
ATOM 652 N N . LYS A 1 81 ? -18.597 -2.358 9.405 1.00 96.44 81 LYS A N 1
ATOM 653 C CA . LYS A 1 81 ? -19.684 -1.759 10.188 1.00 96.44 81 LYS A CA 1
ATOM 654 C C . LYS A 1 81 ? -19.704 -2.393 11.573 1.00 96.44 81 LYS A C 1
ATOM 656 O O . LYS A 1 81 ? -19.752 -3.618 11.663 1.00 96.44 81 LYS A O 1
ATOM 661 N N . VAL A 1 82 ? -19.692 -1.563 12.610 1.00 95.25 82 VAL A N 1
ATOM 662 C CA . VAL A 1 82 ? -19.774 -1.990 14.012 1.00 95.25 82 VAL A CA 1
ATOM 663 C C . VAL A 1 82 ? -21.096 -2.716 14.252 1.00 95.25 82 VAL A C 1
ATOM 665 O O . VAL A 1 82 ? -22.166 -2.210 13.906 1.00 95.25 82 VAL A O 1
ATOM 668 N N . LYS A 1 83 ? -21.031 -3.895 14.859 1.00 95.62 83 LYS A N 1
ATOM 669 C CA . LYS A 1 83 ? -22.184 -4.714 15.241 1.00 95.62 83 LYS A CA 1
ATOM 670 C C . LYS A 1 83 ? -22.396 -4.675 16.754 1.00 95.62 83 LYS A C 1
ATOM 672 O O . LYS A 1 83 ? -21.542 -4.235 17.522 1.00 95.62 83 LYS A O 1
ATOM 677 N N . ARG A 1 84 ? -23.568 -5.133 17.202 1.00 94.75 84 ARG A N 1
ATOM 678 C CA . ARG A 1 84 ? -23.868 -5.248 18.635 1.00 94.75 84 ARG A CA 1
ATOM 679 C C . ARG A 1 84 ? -22.838 -6.165 19.303 1.00 94.75 84 ARG A C 1
ATOM 681 O O . ARG A 1 84 ? -22.665 -7.300 18.876 1.00 94.75 84 ARG A O 1
ATOM 688 N N . GLY A 1 85 ? -22.195 -5.671 20.361 1.00 90.31 85 GLY A N 1
ATOM 689 C CA . GLY A 1 85 ? -21.187 -6.417 21.124 1.00 90.31 85 GLY A CA 1
ATOM 690 C C . GLY A 1 85 ? -19.741 -6.248 20.641 1.00 90.31 85 GLY A C 1
ATOM 691 O O . GLY A 1 85 ? -18.833 -6.775 21.300 1.00 90.31 85 GLY A O 1
ATOM 692 N N . ASP A 1 86 ? -19.519 -5.503 19.552 1.00 93.62 86 ASP A N 1
ATOM 693 C CA . ASP A 1 86 ? -18.183 -5.094 19.122 1.00 93.62 86 ASP A CA 1
ATOM 694 C C . ASP A 1 86 ? -17.589 -4.067 20.091 1.00 93.62 86 ASP A C 1
ATOM 696 O O . ASP A 1 86 ? -18.278 -3.211 20.645 1.00 93.62 86 ASP A O 1
ATOM 700 N N . SER A 1 87 ? -16.274 -4.139 20.262 1.00 94.62 87 SER A N 1
ATOM 701 C CA . SER A 1 87 ? -15.472 -3.116 20.924 1.00 94.62 87 SER A CA 1
ATOM 702 C C . SER A 1 87 ? -14.207 -2.889 20.108 1.00 94.62 87 SER A C 1
ATOM 704 O O . SER A 1 87 ? -13.767 -3.790 19.389 1.00 94.62 87 SER A O 1
ATOM 706 N N . LEU A 1 88 ? -13.584 -1.715 20.235 1.00 94.75 88 LEU A N 1
ATOM 707 C CA . LEU A 1 88 ? -12.317 -1.451 19.547 1.00 94.75 88 LEU A CA 1
ATOM 708 C C . LEU A 1 88 ? -11.249 -2.491 19.898 1.00 94.75 88 LEU A C 1
ATOM 710 O O . LEU A 1 88 ? -10.495 -2.891 19.024 1.00 94.75 88 LEU A O 1
ATOM 714 N N . TYR A 1 89 ? -11.238 -2.991 21.137 1.00 95.19 89 TYR A N 1
ATOM 715 C CA . TYR A 1 89 ? -10.333 -4.057 21.563 1.00 95.19 89 TYR A CA 1
ATOM 716 C C . TYR A 1 89 ? -10.584 -5.382 20.828 1.00 95.19 89 TYR A C 1
ATOM 718 O O . TYR A 1 89 ? -9.649 -5.991 20.313 1.00 95.19 89 TYR A O 1
ATOM 726 N N . LYS A 1 90 ? -11.847 -5.827 20.736 1.00 95.00 90 LYS A N 1
ATOM 727 C CA . LYS A 1 90 ? -12.194 -7.065 20.016 1.00 95.00 90 LYS A CA 1
ATOM 728 C C . LYS A 1 90 ? -11.864 -6.955 18.530 1.00 95.00 90 LYS A C 1
ATOM 730 O O . LYS A 1 90 ? -11.327 -7.896 17.957 1.00 95.00 90 LYS A O 1
ATOM 735 N N . LEU A 1 91 ? -12.156 -5.801 17.931 1.00 94.50 91 LEU A N 1
ATOM 736 C CA . LEU A 1 91 ? -11.858 -5.525 16.528 1.00 94.50 91 LEU A CA 1
ATOM 737 C C . LEU A 1 91 ? -10.345 -5.490 16.280 1.00 94.50 91 LEU A C 1
ATOM 739 O O . LEU A 1 91 ? -9.869 -6.166 15.375 1.00 94.50 91 LEU A O 1
ATOM 743 N N . ALA A 1 92 ? -9.590 -4.781 17.119 1.00 94.75 92 ALA A N 1
ATOM 744 C CA . ALA A 1 92 ? -8.131 -4.735 17.068 1.00 94.75 92 ALA A CA 1
ATOM 745 C C . ALA A 1 92 ? -7.514 -6.137 17.124 1.00 94.75 92 ALA A C 1
ATOM 747 O O . ALA A 1 92 ? -6.737 -6.507 16.248 1.00 94.75 92 ALA A O 1
ATOM 748 N N . LYS A 1 93 ? -7.944 -6.959 18.089 1.00 94.88 93 LYS A N 1
ATOM 749 C CA . LYS A 1 93 ? -7.484 -8.345 18.227 1.00 94.88 93 LYS A CA 1
ATOM 750 C C . LYS A 1 93 ? -7.861 -9.214 17.025 1.00 94.88 93 LYS A C 1
ATOM 752 O O . LYS A 1 93 ? -7.047 -10.011 16.583 1.00 94.88 93 LYS A O 1
ATOM 757 N N . HIS A 1 94 ? -9.080 -9.078 16.503 1.00 94.38 94 HIS A N 1
ATOM 758 C CA . HIS A 1 94 ? -9.546 -9.879 15.368 1.00 94.38 94 HIS A CA 1
ATOM 759 C C . HIS A 1 94 ? -8.771 -9.583 14.079 1.00 94.38 94 HIS A C 1
ATOM 761 O O . HIS A 1 94 ? -8.524 -10.493 13.295 1.00 94.38 94 HIS A O 1
ATOM 767 N N . TYR A 1 95 ? -8.393 -8.322 13.866 1.00 92.88 95 TYR A N 1
ATOM 768 C CA . TYR A 1 95 ? -7.660 -7.894 12.676 1.00 92.88 95 TYR A CA 1
ATOM 769 C C . TYR A 1 95 ? -6.141 -7.820 12.874 1.00 92.88 95 TYR A C 1
ATOM 771 O O . TYR A 1 95 ? -5.452 -7.430 11.939 1.00 92.88 95 TYR A O 1
ATOM 779 N N . SER A 1 96 ? -5.627 -8.197 14.049 1.00 92.00 96 SER A N 1
ATOM 780 C CA . SER A 1 96 ? -4.204 -8.106 14.409 1.00 92.00 96 SER A CA 1
ATOM 781 C C . SER A 1 96 ? -3.620 -6.693 14.263 1.00 92.00 96 SER A C 1
ATOM 783 O O . SER A 1 96 ? -2.502 -6.517 13.794 1.00 92.00 96 SER A O 1
ATOM 785 N N . VAL A 1 97 ? -4.378 -5.674 14.674 1.00 92.19 97 VAL A N 1
ATOM 786 C CA . VAL A 1 97 ? -3.971 -4.256 14.621 1.00 92.19 97 VAL A CA 1
ATOM 787 C C . VAL A 1 97 ? -4.005 -3.644 16.014 1.00 92.19 97 VAL A C 1
ATOM 789 O O . VAL A 1 97 ? -4.646 -4.185 16.917 1.00 92.19 97 VAL A O 1
ATOM 792 N N . SER A 1 98 ? -3.366 -2.491 16.218 1.00 92.94 98 SER A N 1
ATOM 793 C CA . SER A 1 98 ? -3.469 -1.807 17.506 1.00 92.94 98 SER A CA 1
ATOM 794 C C . SER A 1 98 ? -4.773 -1.004 17.612 1.00 92.94 98 SER A C 1
ATOM 796 O O . SER A 1 98 ? -5.279 -0.426 16.646 1.00 92.94 98 SER A O 1
ATOM 798 N N . VAL A 1 99 ? -5.324 -0.918 18.827 1.00 94.00 99 VAL A N 1
ATOM 799 C CA . VAL A 1 99 ? -6.485 -0.055 19.111 1.00 94.00 99 VAL A CA 1
ATOM 800 C C . VAL A 1 99 ? -6.162 1.408 18.783 1.00 94.00 99 VAL A C 1
ATOM 802 O O . VAL A 1 99 ? -7.020 2.125 18.269 1.00 94.00 99 VAL A O 1
ATOM 805 N N . LYS A 1 100 ? -4.918 1.838 19.033 1.00 93.38 100 LYS A N 1
ATOM 806 C CA . LYS A 1 100 ? -4.434 3.194 18.750 1.00 93.38 100 LYS A CA 1
ATOM 807 C C . LYS A 1 100 ? -4.505 3.518 17.256 1.00 93.38 100 LYS A C 1
ATOM 809 O O . LYS A 1 100 ? -4.932 4.619 16.916 1.00 93.38 100 LYS A O 1
ATOM 814 N N . ASP A 1 101 ? -4.174 2.564 16.389 1.00 90.88 101 ASP A N 1
ATOM 815 C CA . ASP A 1 101 ? -4.222 2.757 14.934 1.00 90.88 101 ASP A CA 1
ATOM 816 C C . ASP A 1 101 ? -5.661 2.853 14.427 1.00 90.88 101 ASP A C 1
ATOM 818 O O . ASP A 1 101 ? -5.981 3.702 13.596 1.00 90.88 101 ASP A O 1
ATOM 822 N N . ILE A 1 102 ? -6.579 2.049 14.980 1.00 92.81 102 ILE A N 1
ATOM 823 C CA . ILE A 1 102 ? -8.007 2.189 14.661 1.00 92.81 102 ILE A CA 1
ATOM 824 C C . ILE A 1 102 ? -8.513 3.571 15.103 1.00 92.81 102 ILE A C 1
ATOM 826 O O . ILE A 1 102 ? -9.231 4.235 14.352 1.00 92.81 102 ILE A O 1
ATOM 830 N N . ILE A 1 103 ? -8.142 4.026 16.303 1.00 93.88 103 ILE A N 1
ATOM 831 C CA . ILE A 1 103 ? -8.547 5.336 16.833 1.00 93.88 103 ILE A CA 1
ATOM 832 C C . ILE A 1 103 ? -8.034 6.467 15.941 1.00 93.88 103 ILE A C 1
ATOM 834 O O . ILE A 1 103 ? -8.828 7.319 15.530 1.00 93.88 103 ILE A O 1
ATOM 838 N N . SER A 1 104 ? -6.736 6.470 15.626 1.00 91.62 104 SER A N 1
ATOM 839 C CA . SER A 1 104 ? -6.102 7.520 14.826 1.00 91.62 104 SER A CA 1
ATOM 840 C C . SER A 1 104 ? -6.691 7.566 13.417 1.00 91.62 104 SER A C 1
ATOM 842 O O . SER A 1 104 ? -7.099 8.636 12.954 1.00 91.62 104 SER A O 1
ATOM 844 N N . ARG A 1 105 ? -6.860 6.402 12.770 1.00 92.25 105 ARG A N 1
ATOM 845 C CA . ARG A 1 105 ? -7.367 6.310 11.394 1.00 92.25 105 ARG A CA 1
ATOM 846 C C . ARG A 1 105 ? -8.813 6.771 11.254 1.00 92.25 105 ARG A C 1
ATOM 848 O O . ARG A 1 105 ? -9.182 7.306 10.208 1.00 92.25 105 ARG A O 1
ATOM 855 N N . ASN A 1 106 ? -9.618 6.583 12.299 1.00 92.69 106 ASN A N 1
ATOM 856 C CA . ASN A 1 106 ? -11.030 6.968 12.330 1.00 92.69 106 ASN A CA 1
ATOM 857 C C . ASN A 1 106 ? -11.294 8.286 13.065 1.00 92.69 106 ASN A C 1
ATOM 859 O O . ASN A 1 106 ? -12.453 8.682 13.183 1.00 92.69 106 ASN A O 1
ATOM 863 N N . ARG A 1 107 ? -10.247 8.961 13.564 1.00 93.38 107 ARG A N 1
ATOM 864 C CA . ARG A 1 107 ? -10.344 10.204 14.350 1.00 93.38 107 ARG A CA 1
ATOM 865 C C . ARG A 1 107 ? -11.319 10.075 15.532 1.00 93.38 107 ARG A C 1
ATOM 867 O O . ARG A 1 107 ? -12.104 10.982 15.814 1.00 93.38 107 ARG A O 1
ATOM 874 N N . ILE A 1 108 ? -11.297 8.926 16.207 1.00 92.62 108 ILE A N 1
ATOM 875 C CA . ILE A 1 108 ? -12.182 8.648 17.343 1.00 92.62 108 ILE A CA 1
ATOM 876 C C . ILE A 1 108 ? -11.670 9.419 18.560 1.00 92.62 108 ILE A C 1
ATOM 878 O O . ILE A 1 108 ? -10.536 9.237 18.983 1.00 92.62 108 ILE A O 1
ATOM 882 N N . LYS A 1 109 ? -12.511 10.276 19.143 1.00 90.25 109 LYS A N 1
ATOM 883 C CA . LYS A 1 109 ? -12.153 11.031 20.355 1.00 90.25 109 LYS A CA 1
ATOM 884 C C . LYS A 1 109 ? -12.286 10.196 21.627 1.00 90.25 109 LYS A C 1
ATOM 886 O O . LYS A 1 109 ? -11.474 10.319 22.530 1.00 90.25 109 LYS A O 1
ATOM 891 N N . ASP A 1 110 ? -13.320 9.361 21.682 1.00 90.19 110 ASP A N 1
ATOM 892 C CA . ASP A 1 110 ? -13.639 8.524 22.836 1.00 90.19 110 ASP A CA 1
ATOM 893 C C . ASP A 1 110 ? -13.746 7.052 22.393 1.00 90.19 110 ASP A C 1
ATOM 895 O O . ASP A 1 110 ? -14.718 6.683 21.721 1.00 90.19 110 ASP A O 1
ATOM 899 N N . PRO A 1 111 ? -12.754 6.208 22.734 1.00 86.31 111 PRO A N 1
ATOM 900 C CA . PRO A 1 111 ? -12.701 4.798 22.345 1.00 86.31 111 PRO A CA 1
ATOM 901 C C . PRO A 1 111 ? -13.892 3.960 22.827 1.00 86.31 111 PRO A C 1
ATOM 903 O O . PRO A 1 111 ? -14.178 2.914 22.241 1.00 86.31 111 PRO A O 1
ATOM 906 N N . GLN A 1 112 ? -14.587 4.397 23.882 1.00 87.31 112 GLN A N 1
ATOM 907 C CA . GLN A 1 112 ? -15.723 3.671 24.455 1.00 87.31 112 GLN A CA 1
ATOM 908 C C . GLN A 1 112 ? -17.053 4.009 23.768 1.00 87.31 112 GLN A C 1
ATOM 910 O O . GLN A 1 112 ? -18.036 3.297 23.954 1.00 87.31 112 GLN A O 1
ATOM 915 N N . LYS A 1 113 ? -17.102 5.060 22.937 1.00 87.69 113 LYS A N 1
ATOM 916 C CA . LYS A 1 113 ? -18.342 5.573 22.323 1.00 87.69 113 LYS A CA 1
ATOM 917 C C . LYS A 1 113 ? -18.554 5.154 20.866 1.00 87.69 113 LYS A C 1
ATOM 919 O O . LYS A 1 113 ? -19.195 5.882 20.105 1.00 87.69 113 LYS A O 1
ATOM 924 N N . ILE A 1 114 ? -18.052 3.989 20.458 1.00 91.56 114 ILE A N 1
ATOM 925 C CA . ILE A 1 114 ? -18.386 3.448 19.133 1.00 91.56 114 ILE A CA 1
ATOM 926 C C . ILE A 1 114 ? -19.859 3.019 19.080 1.00 91.56 114 ILE A C 1
ATOM 928 O O . ILE A 1 114 ? -20.394 2.469 20.043 1.00 91.56 114 ILE A O 1
ATOM 932 N N . ARG A 1 115 ? -20.537 3.287 17.961 1.00 93.19 115 ARG A N 1
ATOM 933 C CA . ARG A 1 115 ? -21.980 3.037 17.801 1.00 93.19 115 ARG A CA 1
ATOM 934 C C . ARG A 1 115 ? -22.248 1.900 16.828 1.00 93.19 115 ARG A C 1
ATOM 936 O O . ARG A 1 115 ? -21.533 1.738 15.846 1.00 93.19 115 ARG A O 1
ATOM 943 N N . ILE A 1 116 ? -23.324 1.151 17.053 1.00 95.06 116 ILE A N 1
ATOM 944 C CA . ILE A 1 116 ? -23.796 0.137 16.100 1.00 95.06 116 ILE A CA 1
ATOM 945 C C . ILE A 1 116 ? -24.044 0.801 14.734 1.00 95.06 116 ILE A C 1
ATOM 947 O O . ILE A 1 116 ? -24.510 1.936 14.662 1.00 95.06 116 ILE A O 1
ATOM 951 N N . ASN A 1 117 ? -23.706 0.095 13.654 1.00 94.62 117 ASN A N 1
ATOM 952 C CA . ASN A 1 117 ? -23.710 0.546 12.259 1.00 94.62 117 ASN A CA 1
ATOM 953 C C . ASN A 1 117 ? -22.700 1.648 11.904 1.00 94.62 117 ASN A C 1
ATOM 955 O O . ASN A 1 117 ? -22.612 2.024 10.730 1.00 94.62 117 ASN A O 1
ATOM 959 N N . GLN A 1 118 ? -21.891 2.124 12.856 1.00 95.00 118 GLN A N 1
ATOM 960 C CA . GLN A 1 118 ? -20.783 3.027 12.558 1.00 95.00 118 GLN A CA 1
ATOM 961 C C . GLN A 1 118 ? -19.798 2.343 11.610 1.00 95.00 118 GLN A C 1
ATOM 963 O O . GLN A 1 118 ? -19.407 1.194 11.822 1.00 95.00 118 GLN A O 1
ATOM 968 N N . LYS A 1 119 ? -19.388 3.056 10.560 1.00 96.00 119 LYS A N 1
ATOM 969 C CA . LYS A 1 119 ? -18.318 2.595 9.677 1.00 96.00 119 LYS A CA 1
ATOM 970 C C . LYS A 1 119 ? -16.971 2.870 10.335 1.00 96.00 119 LYS A C 1
ATOM 972 O O . LYS A 1 119 ? -16.729 3.997 10.758 1.00 96.00 119 LYS A O 1
ATOM 977 N N . LEU A 1 120 ? -16.118 1.854 10.397 1.00 94.88 120 LEU A N 1
ATOM 978 C CA . LEU A 1 120 ? -14.741 1.970 10.866 1.00 94.88 120 LEU A CA 1
ATOM 979 C C . LEU A 1 120 ? -13.774 1.489 9.788 1.00 94.88 120 LEU A C 1
ATOM 981 O O . LEU A 1 120 ? -13.986 0.448 9.168 1.00 94.88 120 LEU A O 1
ATOM 985 N N . LEU A 1 121 ? -12.712 2.258 9.590 1.00 93.88 121 LEU A N 1
ATOM 986 C CA . LEU A 1 121 ? -11.541 1.927 8.795 1.00 93.88 121 LEU A CA 1
ATOM 987 C C . LEU A 1 121 ? -10.553 1.170 9.676 1.00 93.88 121 LEU A C 1
ATOM 989 O O . LEU A 1 121 ? -10.015 1.724 10.631 1.00 93.88 121 LEU A O 1
ATOM 993 N N . ILE A 1 122 ? -10.315 -0.092 9.364 1.00 94.00 122 ILE A N 1
ATOM 994 C CA . ILE A 1 122 ? -9.314 -0.906 10.041 1.00 94.00 122 ILE A CA 1
ATOM 995 C C . ILE A 1 122 ? -8.017 -0.815 9.230 1.00 94.00 122 ILE A C 1
ATOM 997 O O . ILE A 1 122 ? -8.027 -1.269 8.080 1.00 94.00 122 ILE A O 1
ATOM 1001 N N . PRO A 1 123 ? -6.945 -0.205 9.770 1.00 89.25 123 PRO A N 1
ATOM 1002 C CA . PRO A 1 123 ? -5.647 -0.150 9.107 1.00 89.25 123 PRO A CA 1
ATOM 1003 C C . PRO A 1 123 ? -4.988 -1.520 9.224 1.00 89.25 123 PRO A C 1
ATOM 1005 O O . PRO A 1 123 ? -4.476 -1.868 10.278 1.00 89.25 123 PRO A O 1
ATOM 1008 N N . LEU A 1 124 ? -5.091 -2.327 8.173 1.00 87.69 124 LEU A N 1
ATOM 1009 C CA . LEU A 1 124 ? -4.414 -3.616 8.098 1.00 87.69 124 LEU A CA 1
ATOM 1010 C C . LEU A 1 124 ? -2.921 -3.397 7.841 1.00 87.69 124 LEU A C 1
ATOM 1012 O O . LEU A 1 124 ? -2.487 -2.274 7.597 1.00 87.69 124 LEU A O 1
ATOM 1016 N N . GLU A 1 125 ? -2.154 -4.485 7.860 1.00 80.75 125 GLU A N 1
ATOM 1017 C CA . GLU A 1 125 ? -0.732 -4.444 7.530 1.00 80.75 125 GLU A CA 1
ATOM 1018 C C . GLU A 1 125 ? -0.487 -3.717 6.206 1.00 80.75 125 GLU A C 1
ATOM 1020 O O . GLU A 1 125 ? -1.093 -4.031 5.168 1.00 80.75 125 GLU A O 1
ATOM 1025 N N . ASP A 1 126 ? 0.408 -2.733 6.285 1.00 79.94 126 ASP A N 1
ATOM 1026 C CA . ASP A 1 126 ? 0.867 -1.971 5.142 1.00 79.94 126 ASP A CA 1
ATOM 1027 C C . ASP A 1 126 ? 1.493 -2.913 4.116 1.00 79.94 126 ASP A C 1
ATOM 1029 O O . ASP A 1 126 ? 2.232 -3.844 4.444 1.00 79.94 126 ASP A O 1
ATOM 1033 N N . LYS A 1 127 ? 1.190 -2.664 2.845 1.00 81.62 127 LYS A N 1
ATOM 1034 C CA . LYS A 1 127 ? 1.829 -3.370 1.737 1.00 81.62 127 LYS A CA 1
ATOM 1035 C C . LYS A 1 127 ? 2.726 -2.406 0.996 1.00 81.62 127 LYS A C 1
ATOM 1037 O O . LYS A 1 127 ? 2.457 -1.218 0.928 1.00 81.62 127 LYS A O 1
ATOM 1042 N N . TYR A 1 128 ? 3.767 -2.932 0.390 1.00 83.44 128 TYR A N 1
ATOM 1043 C CA . TYR A 1 128 ? 4.699 -2.180 -0.428 1.00 83.44 128 TYR A CA 1
ATOM 1044 C C . TYR A 1 128 ? 4.614 -2.709 -1.844 1.00 83.44 128 TYR A C 1
ATOM 1046 O O . TYR A 1 128 ? 4.538 -3.918 -2.053 1.00 83.44 128 TYR A O 1
ATOM 1054 N N . ARG A 1 129 ? 4.617 -1.829 -2.834 1.00 84.62 129 ARG A N 1
ATOM 1055 C CA . ARG A 1 129 ? 4.560 -2.216 -4.238 1.00 84.62 129 ARG A CA 1
ATOM 1056 C C . ARG A 1 129 ? 5.678 -1.555 -5.000 1.00 84.62 129 ARG A C 1
ATOM 1058 O O . ARG A 1 129 ? 5.796 -0.339 -5.006 1.00 84.62 129 ARG A O 1
ATOM 1065 N N . ILE A 1 130 ? 6.462 -2.357 -5.701 1.00 85.56 130 ILE A N 1
ATOM 1066 C CA . ILE A 1 130 ? 7.461 -1.806 -6.610 1.00 85.56 130 ILE A CA 1
ATOM 1067 C C . ILE A 1 130 ? 6.728 -1.356 -7.865 1.00 85.56 130 ILE A C 1
ATOM 1069 O O . ILE A 1 130 ? 6.003 -2.147 -8.475 1.00 85.56 130 ILE A O 1
ATOM 1073 N N . ILE A 1 131 ? 6.917 -0.100 -8.249 1.00 85.38 131 ILE A N 1
ATOM 1074 C CA . ILE A 1 131 ? 6.337 0.487 -9.447 1.00 85.38 131 ILE A CA 1
ATOM 1075 C C . ILE A 1 131 ? 7.388 1.210 -10.284 1.00 85.38 131 ILE A C 1
ATOM 1077 O O . ILE A 1 131 ? 8.375 1.717 -9.765 1.00 85.38 131 ILE A O 1
ATOM 1081 N N . SER A 1 132 ? 7.132 1.322 -11.580 1.00 84.19 132 SER A N 1
ATOM 1082 C CA . SER A 1 132 ? 7.772 2.294 -12.459 1.00 84.19 132 SER A CA 1
ATOM 1083 C C . SER A 1 132 ? 6.690 3.222 -12.970 1.00 84.19 132 SER A C 1
ATOM 1085 O O . SER A 1 132 ? 5.634 2.772 -13.426 1.00 84.19 132 SER A O 1
ATOM 1087 N N . ILE A 1 133 ? 6.951 4.515 -12.925 1.00 73.75 133 ILE A N 1
ATOM 1088 C CA . ILE A 1 133 ? 6.033 5.541 -13.411 1.00 73.75 133 ILE A CA 1
ATOM 1089 C C . ILE A 1 133 ? 6.476 6.045 -14.783 1.00 73.75 133 ILE A C 1
ATOM 1091 O O . ILE A 1 133 ? 7.652 5.971 -15.131 1.00 73.75 133 ILE A O 1
ATOM 1095 N N . ASN A 1 134 ? 5.524 6.591 -15.540 1.00 73.12 134 ASN A N 1
ATOM 1096 C CA . ASN A 1 134 ? 5.778 7.346 -16.766 1.00 73.12 134 ASN A CA 1
ATOM 1097 C C . ASN A 1 134 ? 6.388 6.505 -17.905 1.00 73.12 134 ASN A C 1
ATOM 1099 O O . ASN A 1 134 ? 7.190 7.001 -18.696 1.00 73.12 134 ASN A O 1
ATOM 1103 N N . VAL A 1 135 ? 5.979 5.237 -18.037 1.00 81.75 135 VAL A N 1
ATOM 1104 C CA . VAL A 1 135 ? 6.336 4.426 -19.208 1.00 81.75 135 VAL A CA 1
ATOM 1105 C C . VAL A 1 135 ? 5.476 4.861 -20.390 1.00 81.75 135 VAL A C 1
ATOM 1107 O O . VAL A 1 135 ? 4.259 4.681 -20.384 1.00 81.75 135 VAL A O 1
ATOM 1110 N N . GLU A 1 136 ? 6.114 5.452 -21.395 1.00 84.50 136 GLU A N 1
ATOM 1111 C CA . GLU A 1 136 ? 5.447 5.922 -22.607 1.00 84.50 136 GLU A CA 1
ATOM 1112 C C . GLU A 1 136 ? 5.071 4.754 -23.530 1.00 84.50 136 GLU A C 1
ATOM 1114 O O . GLU A 1 136 ? 5.931 3.985 -23.968 1.00 84.50 136 GLU A O 1
ATOM 1119 N N . GLY A 1 137 ? 3.780 4.653 -23.852 1.00 85.12 137 GLY A N 1
ATOM 1120 C CA . GLY A 1 137 ? 3.239 3.686 -24.800 1.00 85.12 137 GLY A CA 1
ATOM 1121 C C . GLY A 1 137 ? 2.986 2.294 -24.217 1.00 85.12 137 GLY A C 1
ATOM 1122 O O . GLY A 1 137 ? 3.830 1.686 -23.554 1.00 85.12 137 GLY A O 1
ATOM 1123 N N . TYR A 1 138 ? 1.818 1.734 -24.544 1.00 85.62 138 TYR A N 1
ATOM 1124 C CA . TYR A 1 138 ? 1.418 0.403 -24.080 1.00 85.62 138 TYR A CA 1
ATOM 1125 C C . TYR A 1 138 ? 2.373 -0.699 -24.556 1.00 85.62 138 TYR A C 1
ATOM 1127 O O . TYR A 1 138 ? 2.741 -1.569 -23.774 1.00 85.62 138 TYR A O 1
ATOM 1135 N N . ASN A 1 139 ? 2.828 -0.641 -25.812 1.00 88.25 139 ASN A N 1
ATOM 1136 C CA . ASN A 1 139 ? 3.715 -1.660 -26.388 1.00 88.25 139 ASN A CA 1
ATOM 1137 C C . ASN A 1 139 ? 5.058 -1.743 -25.649 1.00 88.25 139 ASN A C 1
ATOM 1139 O O . ASN A 1 139 ? 5.575 -2.837 -25.428 1.00 88.25 139 ASN A O 1
ATOM 1143 N N . LYS A 1 140 ? 5.598 -0.596 -25.215 1.00 86.75 140 LYS A N 1
ATOM 1144 C CA . LYS A 1 140 ? 6.826 -0.537 -24.417 1.00 86.75 140 LYS A CA 1
ATOM 1145 C C . LYS A 1 140 ? 6.606 -1.146 -23.035 1.00 86.75 140 LYS A C 1
ATOM 1147 O O . LYS A 1 140 ? 7.397 -1.982 -22.608 1.00 86.75 140 LYS A O 1
ATOM 1152 N N . ALA A 1 141 ? 5.506 -0.782 -22.371 1.00 85.62 141 ALA A N 1
ATOM 1153 C CA . ALA A 1 141 ? 5.143 -1.352 -21.076 1.00 85.62 141 ALA A CA 1
ATOM 1154 C C . ALA A 1 141 ? 4.917 -2.871 -21.149 1.00 85.62 141 ALA A C 1
ATOM 1156 O O . ALA A 1 141 ? 5.380 -3.610 -20.282 1.00 85.62 141 ALA A O 1
ATOM 1157 N N . ARG A 1 142 ? 4.263 -3.344 -22.216 1.00 89.06 142 ARG A N 1
ATOM 1158 C CA . ARG A 1 142 ? 4.019 -4.766 -22.467 1.00 89.06 142 ARG A CA 1
ATOM 1159 C C . ARG A 1 142 ? 5.314 -5.538 -22.663 1.00 89.06 142 ARG A C 1
ATOM 1161 O O . ARG A 1 142 ? 5.507 -6.532 -21.980 1.00 89.06 142 ARG A O 1
ATOM 1168 N N . LYS A 1 143 ? 6.232 -5.035 -23.494 1.00 89.62 143 LYS A N 1
ATOM 1169 C CA . LYS A 1 143 ? 7.541 -5.668 -23.706 1.00 89.62 143 LYS A CA 1
ATOM 1170 C C . LYS A 1 143 ? 8.312 -5.848 -22.393 1.00 89.62 143 LYS A C 1
ATOM 1172 O O . LYS A 1 143 ? 8.858 -6.917 -22.151 1.00 89.62 143 LYS A O 1
ATOM 1177 N N . ILE A 1 144 ? 8.296 -4.835 -21.521 1.00 86.75 144 ILE A N 1
ATOM 1178 C CA . ILE A 1 144 ? 8.923 -4.915 -20.191 1.00 86.75 144 ILE A CA 1
ATOM 1179 C C . ILE A 1 144 ? 8.290 -6.037 -19.355 1.00 86.75 144 ILE A C 1
ATOM 1181 O O . ILE A 1 144 ? 9.011 -6.834 -18.759 1.00 86.75 144 ILE A O 1
ATOM 1185 N N . CYS A 1 145 ? 6.958 -6.135 -19.325 1.00 85.56 145 CYS A N 1
ATOM 1186 C CA . CYS A 1 145 ? 6.282 -7.217 -18.610 1.00 85.56 145 CYS A CA 1
ATOM 1187 C C . CYS A 1 145 ? 6.524 -8.603 -19.219 1.00 85.56 145 CYS A C 1
ATOM 1189 O O . CYS A 1 145 ? 6.687 -9.571 -18.476 1.00 85.56 145 CYS A O 1
ATOM 1191 N N . ASP A 1 146 ? 6.580 -8.717 -20.542 1.00 88.31 146 ASP A N 1
ATOM 1192 C CA . ASP A 1 146 ? 6.848 -9.985 -21.223 1.00 88.31 146 ASP A CA 1
ATOM 1193 C C . ASP A 1 146 ? 8.269 -10.491 -20.902 1.00 88.31 146 ASP A C 1
ATOM 1195 O O . ASP A 1 146 ? 8.476 -11.681 -20.673 1.00 88.31 146 ASP A O 1
ATOM 1199 N N . ASP A 1 147 ? 9.256 -9.594 -20.809 1.00 85.94 147 ASP A N 1
ATOM 1200 C CA . ASP A 1 147 ? 10.631 -9.957 -20.434 1.00 85.94 147 ASP A CA 1
ATOM 1201 C C . ASP A 1 147 ? 10.772 -10.322 -18.946 1.00 85.94 147 ASP A C 1
ATOM 1203 O O . ASP A 1 147 ? 11.613 -11.146 -18.577 1.00 85.94 147 ASP A O 1
ATOM 1207 N N . LEU A 1 148 ? 9.927 -9.745 -18.091 1.00 83.62 148 LEU A N 1
ATOM 1208 C CA . LEU A 1 148 ? 9.858 -10.045 -16.660 1.00 83.62 148 LEU A CA 1
ATOM 1209 C C . LEU A 1 148 ? 9.194 -11.378 -16.351 1.00 83.62 148 LEU A C 1
ATOM 1211 O O . LEU A 1 148 ? 9.695 -12.139 -15.527 1.00 83.62 148 LEU A O 1
ATOM 1215 N N . THR A 1 149 ? 8.077 -11.662 -17.010 1.00 83.19 149 THR A N 1
ATOM 1216 C CA . THR A 1 149 ? 7.308 -12.893 -16.787 1.00 83.19 149 THR A CA 1
ATOM 1217 C C . THR A 1 149 ? 8.091 -14.133 -17.215 1.00 83.19 149 THR A C 1
ATOM 1219 O O . THR A 1 149 ? 8.033 -15.148 -16.528 1.00 83.19 1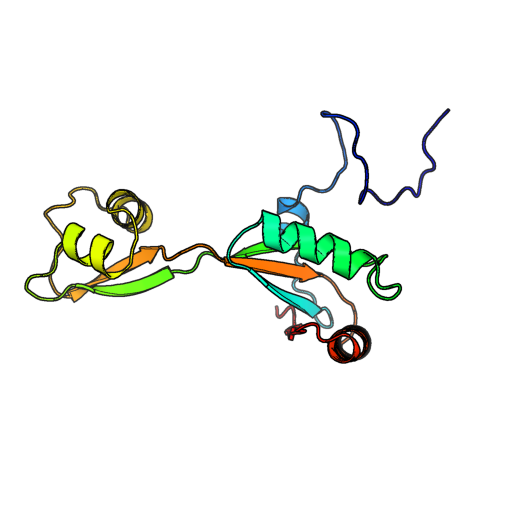49 THR A O 1
ATOM 1222 N N . LYS A 1 150 ? 8.935 -14.033 -18.254 1.00 85.94 150 LYS A N 1
ATOM 1223 C CA . LYS A 1 150 ? 9.925 -15.073 -18.612 1.00 85.94 150 LYS A CA 1
ATOM 1224 C C . LYS A 1 150 ? 10.945 -15.365 -17.505 1.00 85.94 150 LYS A C 1
ATOM 1226 O O . LYS A 1 150 ? 11.567 -16.419 -17.513 1.00 85.94 150 LYS A O 1
ATOM 1231 N N . ARG A 1 151 ? 11.150 -14.416 -16.591 1.00 79.19 151 ARG A N 1
ATOM 1232 C CA . ARG A 1 151 ? 12.058 -14.506 -15.439 1.00 79.19 151 ARG A CA 1
ATOM 1233 C C . ARG A 1 151 ? 11.289 -14.712 -14.126 1.00 79.19 151 ARG A C 1
ATOM 1235 O O . ARG A 1 151 ? 11.811 -14.380 -13.069 1.00 79.19 151 ARG A O 1
ATOM 1242 N N . GLU A 1 152 ? 10.051 -15.205 -14.213 1.00 78.88 152 GLU A N 1
ATOM 1243 C CA . GLU A 1 152 ? 9.158 -15.514 -13.084 1.00 78.88 152 GLU A CA 1
ATOM 1244 C C . GLU A 1 152 ? 8.767 -14.309 -12.210 1.00 78.88 152 GLU A C 1
ATOM 1246 O O . GLU A 1 152 ? 8.261 -14.463 -11.098 1.00 78.88 152 GLU A O 1
ATOM 1251 N N . PHE A 1 153 ? 8.943 -13.083 -12.709 1.00 78.50 153 PHE A N 1
ATOM 1252 C CA . PHE A 1 153 ? 8.458 -11.894 -12.016 1.00 78.50 153 PHE A CA 1
ATOM 1253 C C . PHE A 1 153 ? 6.987 -11.628 -12.334 1.00 78.50 153 PHE A C 1
ATOM 1255 O O . PHE A 1 153 ? 6.533 -11.741 -13.475 1.00 78.50 153 PHE A O 1
ATOM 1262 N N . ILE A 1 154 ? 6.247 -11.183 -11.319 1.00 79.94 154 ILE A N 1
ATOM 1263 C CA . ILE A 1 154 ? 4.879 -10.691 -11.483 1.00 79.94 154 ILE A CA 1
ATOM 1264 C C . ILE A 1 154 ? 4.943 -9.287 -12.084 1.00 79.94 154 ILE A C 1
ATOM 1266 O O . ILE A 1 154 ? 5.650 -8.422 -11.572 1.00 79.94 154 ILE A O 1
ATOM 1270 N N . CYS A 1 155 ? 4.171 -9.047 -13.143 1.00 82.00 155 CYS A N 1
ATOM 1271 C CA . CYS A 1 155 ? 4.097 -7.744 -13.789 1.00 82.00 155 CYS A CA 1
ATOM 1272 C C . CYS A 1 155 ? 2.648 -7.332 -14.052 1.00 82.00 155 CYS A C 1
ATOM 1274 O O . CYS A 1 155 ? 1.860 -8.113 -14.582 1.00 82.00 155 CYS 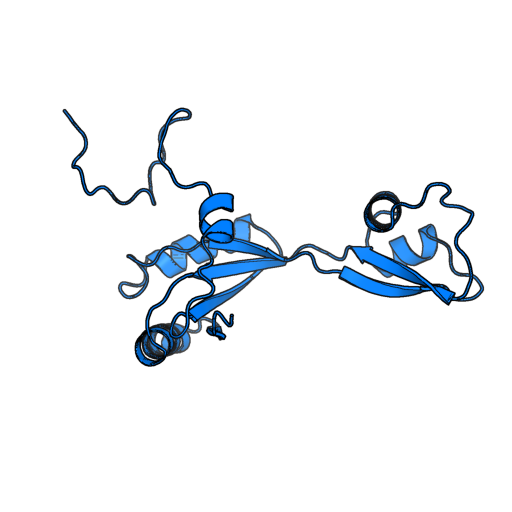A O 1
ATOM 1276 N N . GLY A 1 156 ? 2.293 -6.099 -13.690 1.00 85.00 156 GLY A N 1
ATOM 1277 C CA . GLY A 1 156 ? 0.972 -5.524 -13.935 1.00 85.00 156 GLY A CA 1
ATOM 1278 C C . GLY A 1 156 ? 1.072 -4.141 -14.563 1.00 85.00 156 GLY A C 1
ATOM 1279 O O . GLY A 1 156 ? 1.810 -3.294 -14.072 1.00 85.00 156 GLY A O 1
ATOM 1280 N N . ILE A 1 157 ? 0.312 -3.887 -15.629 1.00 85.62 157 ILE A N 1
ATOM 1281 C CA . ILE A 1 157 ? 0.298 -2.595 -16.328 1.00 85.62 157 ILE A CA 1
ATOM 1282 C C . ILE A 1 157 ? -0.998 -1.865 -15.995 1.00 85.62 157 ILE A C 1
ATOM 1284 O O . ILE A 1 157 ? -2.090 -2.409 -16.140 1.00 85.62 157 ILE A O 1
ATOM 1288 N N . SER A 1 158 ? -0.881 -0.604 -15.594 1.00 81.88 158 SER A N 1
ATOM 1289 C CA . SER A 1 158 ? -2.011 0.283 -15.330 1.00 81.88 158 SER A CA 1
ATOM 1290 C C . SER A 1 158 ? -1.851 1.580 -16.113 1.00 81.88 158 SER A C 1
ATOM 1292 O O . SER A 1 158 ? -0.778 2.178 -16.137 1.00 81.88 158 SER A O 1
ATOM 1294 N N . SER A 1 159 ? -2.912 2.011 -16.792 1.00 76.88 159 SER A N 1
ATOM 1295 C CA . SER A 1 159 ? -2.917 3.299 -17.490 1.00 76.88 159 SER A CA 1
ATOM 1296 C C . SER A 1 159 ? -2.963 4.445 -16.481 1.00 76.88 159 SER A C 1
ATOM 1298 O O . SER A 1 159 ? -3.753 4.409 -15.534 1.00 76.88 159 SER A O 1
ATOM 1300 N N . GLN A 1 160 ? -2.145 5.473 -16.702 1.00 71.69 160 GLN A N 1
ATOM 1301 C CA . GLN A 1 160 ? -2.238 6.741 -15.985 1.00 71.69 160 GLN A CA 1
ATOM 1302 C C . GLN A 1 160 ? -3.404 7.533 -16.597 1.00 71.69 160 GLN A C 1
ATOM 1304 O O . GLN A 1 160 ? -3.239 8.317 -17.530 1.00 71.69 160 GLN A O 1
ATOM 1309 N N . LYS A 1 161 ? -4.631 7.222 -16.159 1.00 62.94 161 LYS A N 1
ATOM 1310 C CA . LYS A 1 161 ? -5.833 7.930 -16.617 1.00 62.94 161 LYS A CA 1
ATOM 1311 C C . LYS A 1 161 ? -5.831 9.365 -16.086 1.00 62.94 161 LYS A C 1
ATOM 1313 O O . LYS A 1 161 ? -5.365 9.616 -14.977 1.00 62.94 161 LYS A O 1
ATOM 1318 N N . LYS A 1 162 ? -6.369 10.274 -16.897 1.00 51.16 162 LYS A N 1
ATOM 1319 C CA . LYS A 1 162 ? -6.821 11.593 -16.456 1.00 51.16 162 LYS A CA 1
ATOM 1320 C C . LYS A 1 162 ? -8.248 11.473 -15.934 1.00 51.16 162 LYS A C 1
ATOM 1322 O O . LYS A 1 162 ? -8.990 10.649 -16.519 1.00 51.16 162 LYS A O 1
#

Radius of gyration: 20.67 Å; chains: 1; bounding box: 61×35×51 Å

Foldseek 3Di:
DDDDPPDDPPDPPDDDDDDDPQPLVNQVVPLPLDFQWKKKWFDKALDPVVVVVVVVVQCVDPLCVPFDKHKDKDFDKDKDFDAPPDALVVVCVVQVHDSVCQCVQAVPPDRGPDDGRDITIDRHRIMIIMMTGGDGHPVSLVVSQVVQVVVVIDMDMDRSHD